Protein AF-A0AAW7RXQ8-F1 (afdb_monomer)

pLDDT: mean 74.64, std 11.33, range [45.19, 94.25]

Solvent-accessible surface area (backbone atoms only — not comparable to full-atom values): 3682 Å² total; per-residue (Å²): 142,64,71,71,68,62,51,49,59,54,51,50,52,53,52,50,53,54,49,52,51,50,55,56,50,49,53,63,71,65,49,72,95,57,79,83,64,76,52,101,82,48,78,75,93,64,68,91,80,62,81,76,84,78,127

Seco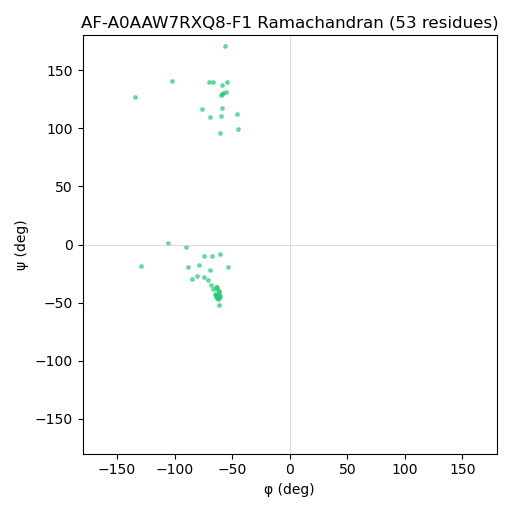ndary structure (DSSP, 8-state):
--HHHHHHHHHHHHHHHHHHHHHHHHHHHHS-SS-----TTSPPSS-TTS-----

Foldseek 3Di:
DPVVVVVVVVVVVVVVVVVVVVVVVVVVVPPDPDDPDQPPPRPDPDDPPDPDPPD

Structure (mmCIF, N/CA/C/O backbone):
data_AF-A0AAW7RXQ8-F1
#
_entry.id   AF-A0AAW7RXQ8-F1
#
loop_
_atom_site.group_PDB
_atom_site.id
_atom_site.type_symbol
_atom_site.label_atom_id
_atom_site.label_alt_id
_atom_site.label_comp_id
_atom_site.label_asym_id
_atom_site.label_entity_id
_atom_site.label_seq_id
_atom_site.pdbx_PDB_ins_code
_atom_site.Cartn_x
_atom_site.Cartn_y
_atom_site.Cartn_z
_atom_site.occupancy
_atom_site.B_iso_or_equiv
_atom_site.auth_seq_id
_atom_site.auth_comp_id
_atom_site.auth_asym_id
_atom_site.auth_atom_id
_atom_site.pdbx_PDB_model_num
ATOM 1 N N . MET A 1 1 ? -23.458 -7.788 42.289 1.00 45.19 1 MET A N 1
ATOM 2 C CA . MET A 1 1 ? -22.244 -7.902 41.442 1.00 45.19 1 MET A CA 1
ATOM 3 C C . MET A 1 1 ? -22.652 -7.869 39.967 1.00 45.19 1 MET A C 1
ATOM 5 O O . MET A 1 1 ? -22.964 -8.910 39.421 1.00 45.19 1 MET A O 1
ATOM 9 N N . SER A 1 2 ? -22.724 -6.688 39.337 1.00 55.19 2 SER A N 1
ATOM 10 C CA . SER A 1 2 ? -23.192 -6.539 37.934 1.00 55.19 2 SER A CA 1
ATOM 11 C C . SER A 1 2 ? -22.230 -5.718 37.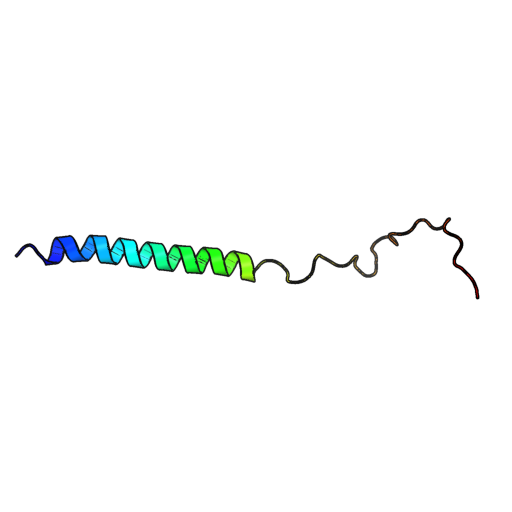046 1.00 55.19 2 SER A C 1
ATOM 13 O O . SER A 1 2 ? -22.200 -5.861 35.829 1.00 55.19 2 SER A O 1
ATOM 15 N N . MET A 1 3 ? -21.326 -4.931 37.647 1.00 55.53 3 MET A N 1
ATOM 16 C CA . MET A 1 3 ? -20.399 -4.053 36.908 1.00 55.53 3 MET A CA 1
ATOM 17 C C . MET A 1 3 ? -19.316 -4.794 36.101 1.00 55.53 3 MET A C 1
ATOM 19 O O . MET A 1 3 ? -18.787 -4.241 35.141 1.00 55.53 3 MET A O 1
ATOM 23 N N . ARG A 1 4 ? -18.987 -6.050 36.443 1.00 58.03 4 ARG A N 1
ATOM 24 C CA . ARG A 1 4 ? -17.941 -6.830 35.744 1.00 58.03 4 ARG A CA 1
ATOM 25 C C . ARG A 1 4 ? -18.387 -7.325 34.364 1.00 58.03 4 ARG A C 1
ATOM 27 O O . ARG A 1 4 ? -17.559 -7.502 33.476 1.00 58.03 4 ARG A O 1
ATOM 34 N N . THR A 1 5 ? -19.687 -7.534 34.173 1.00 53.16 5 THR A N 1
ATOM 35 C CA . THR A 1 5 ? -20.218 -8.094 32.924 1.00 53.16 5 THR A CA 1
ATOM 36 C C . THR A 1 5 ? -20.342 -7.030 31.841 1.00 53.16 5 THR A C 1
ATOM 38 O O . THR A 1 5 ? -20.216 -7.361 30.673 1.00 53.16 5 THR A O 1
ATOM 41 N N . ILE A 1 6 ? -20.512 -5.757 32.215 1.00 57.75 6 ILE A N 1
ATOM 42 C CA . ILE A 1 6 ? -20.617 -4.622 31.280 1.00 57.75 6 ILE A CA 1
ATOM 43 C C . ILE A 1 6 ? -19.228 -4.101 30.869 1.00 57.75 6 ILE A C 1
ATOM 45 O O . ILE A 1 6 ? -19.044 -3.662 29.735 1.00 57.75 6 ILE A O 1
ATOM 49 N N . SER A 1 7 ? -18.210 -4.223 31.731 1.00 60.59 7 SER A N 1
ATOM 50 C CA . SER A 1 7 ? -16.831 -3.836 31.388 1.00 60.59 7 SER A CA 1
ATOM 51 C C . SER A 1 7 ? -16.170 -4.785 30.378 1.00 60.59 7 SER A C 1
ATOM 53 O O . SER A 1 7 ? -15.359 -4.359 29.558 1.00 60.59 7 SER A O 1
ATOM 55 N N . SER A 1 8 ? -16.551 -6.063 30.392 1.00 69.62 8 SER A N 1
ATOM 56 C CA . SER A 1 8 ? -16.051 -7.093 29.473 1.00 69.62 8 SER A CA 1
ATOM 57 C C . SER A 1 8 ? -16.358 -6.828 27.981 1.00 69.62 8 SER A C 1
ATOM 59 O O . SER A 1 8 ? -15.417 -6.826 27.182 1.00 69.62 8 SER A O 1
ATOM 61 N N . PRO A 1 9 ? -17.608 -6.552 27.550 1.00 76.62 9 PRO A N 1
ATOM 62 C CA . PRO A 1 9 ? -17.926 -6.291 26.147 1.00 76.62 9 PRO A CA 1
ATOM 63 C C . PRO A 1 9 ? -17.328 -4.973 25.653 1.00 76.62 9 PRO A C 1
ATOM 65 O O . PRO A 1 9 ? -16.879 -4.911 24.511 1.00 76.62 9 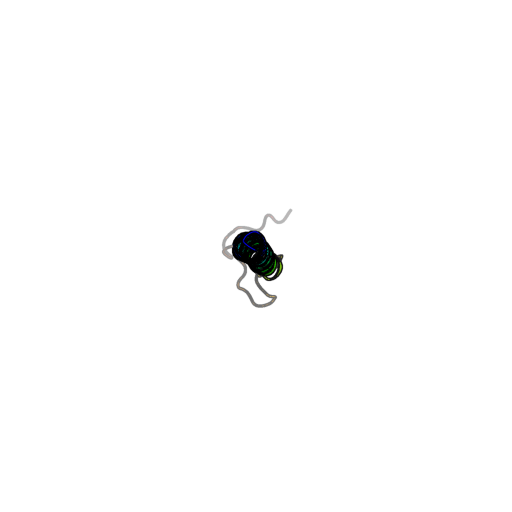PRO A O 1
ATOM 68 N N . LEU A 1 10 ? -17.256 -3.945 26.506 1.00 82.62 10 LEU A N 1
ATOM 69 C CA . LEU A 1 10 ? -16.583 -2.685 26.177 1.00 82.62 10 LEU A CA 1
ATOM 70 C C . LEU A 1 10 ? -15.093 -2.916 25.915 1.00 82.62 10 LEU A C 1
ATOM 72 O O . LEU A 1 10 ? -14.578 -2.501 24.880 1.00 82.62 10 LEU A O 1
ATOM 76 N N . ARG A 1 11 ? -14.418 -3.669 26.792 1.00 84.38 11 ARG A N 1
ATOM 77 C CA . ARG A 1 11 ? -13.003 -4.016 26.621 1.00 84.38 11 ARG A CA 1
ATOM 78 C C . ARG A 1 11 ? -12.755 -4.823 25.347 1.00 84.38 11 ARG A C 1
ATOM 80 O O . ARG A 1 11 ? -11.784 -4.560 24.646 1.00 84.38 11 ARG A O 1
ATOM 87 N N . ARG A 1 12 ? -13.643 -5.767 25.019 1.00 87.62 12 ARG A N 1
ATOM 88 C CA . ARG A 1 12 ? -13.560 -6.547 23.773 1.00 87.62 12 ARG A CA 1
ATOM 89 C C . ARG A 1 12 ? -13.744 -5.679 22.533 1.00 87.62 12 ARG A C 1
ATOM 91 O O . ARG A 1 12 ? -12.993 -5.847 21.582 1.00 87.62 12 ARG A O 1
ATOM 98 N N . ARG A 1 13 ? -14.699 -4.744 22.546 1.00 90.25 13 ARG A N 1
ATOM 99 C CA . ARG A 1 13 ? -14.921 -3.813 21.427 1.00 90.25 13 ARG A CA 1
ATOM 100 C C . ARG A 1 13 ? -13.720 -2.900 21.202 1.00 90.25 13 ARG A C 1
ATOM 102 O O . ARG A 1 13 ? -13.303 -2.740 20.063 1.00 90.25 13 ARG A O 1
ATOM 109 N N . VAL A 1 14 ? -13.141 -2.357 22.274 1.00 91.75 14 VAL A N 1
ATOM 110 C CA . VAL A 1 14 ? -11.929 -1.528 22.186 1.00 91.75 14 VAL A CA 1
ATOM 111 C C . VAL A 1 14 ? -10.753 -2.343 21.649 1.00 91.75 14 VAL A C 1
ATOM 113 O O . VAL A 1 14 ? -10.082 -1.898 20.725 1.00 91.75 14 VAL A O 1
ATOM 116 N N . LEU A 1 15 ? -10.535 -3.557 22.167 1.00 92.25 15 LEU A N 1
ATOM 117 C CA . LEU A 1 15 ? -9.463 -4.432 21.687 1.00 92.25 15 LEU A CA 1
ATOM 118 C C . LEU A 1 15 ? -9.635 -4.775 20.200 1.00 92.25 15 LEU A C 1
ATOM 120 O O . LEU A 1 15 ? -8.673 -4.701 19.444 1.00 92.25 15 LEU A O 1
ATOM 124 N N . ALA A 1 16 ? -10.859 -5.103 19.778 1.00 94.25 16 ALA A N 1
ATOM 125 C CA . ALA A 1 16 ? -11.170 -5.383 18.381 1.00 94.25 16 ALA A CA 1
ATOM 126 C C . ALA A 1 16 ? -10.912 -4.165 17.482 1.00 94.25 16 ALA A C 1
ATOM 128 O O . ALA A 1 16 ? -10.293 -4.311 16.437 1.00 94.25 16 ALA A O 1
ATOM 129 N N . ALA A 1 17 ? -11.314 -2.961 17.904 1.00 94.06 17 ALA A N 1
ATOM 130 C CA . ALA A 1 17 ? -11.065 -1.737 17.143 1.00 94.06 17 ALA A CA 1
ATOM 131 C C . ALA A 1 17 ? -9.563 -1.446 16.980 1.00 94.06 17 ALA A C 1
ATOM 133 O O . ALA A 1 17 ? -9.117 -1.113 15.883 1.00 94.06 17 ALA A O 1
ATOM 134 N N . VAL A 1 18 ? -8.776 -1.618 18.048 1.00 93.62 18 VAL A N 1
ATOM 135 C CA . VAL A 1 18 ? -7.314 -1.442 18.008 1.00 93.62 18 VAL A CA 1
ATOM 136 C C . VAL A 1 18 ? -6.660 -2.470 17.083 1.00 93.62 18 VAL A C 1
ATOM 138 O O . VAL A 1 18 ? -5.806 -2.104 16.278 1.00 93.62 18 VAL A O 1
ATOM 141 N N . LEU A 1 19 ? -7.080 -3.737 17.156 1.00 92.88 19 LEU A N 1
ATOM 142 C CA . LEU A 1 19 ? -6.586 -4.793 16.269 1.00 92.88 19 LEU A CA 1
ATOM 143 C C . LEU A 1 19 ? -6.901 -4.490 14.800 1.00 92.88 19 LEU A C 1
ATOM 145 O O . LEU A 1 19 ? -6.006 -4.583 13.965 1.00 92.88 19 LEU A O 1
ATOM 149 N N . SER A 1 20 ? -8.130 -4.071 14.488 1.00 91.19 20 SER A N 1
ATOM 150 C CA . SER A 1 20 ? -8.511 -3.696 13.122 1.00 91.19 20 SER A CA 1
ATOM 151 C C . SER A 1 20 ? -7.688 -2.522 12.589 1.00 91.19 20 SER A C 1
ATOM 153 O O . SER A 1 20 ? -7.274 -2.552 11.434 1.00 91.19 20 SER A O 1
ATOM 155 N N . LEU A 1 21 ? -7.416 -1.510 13.422 1.00 90.00 21 LEU A N 1
ATOM 156 C CA . LEU A 1 21 ? -6.592 -0.364 13.031 1.00 90.00 21 LEU A CA 1
ATOM 157 C C . LEU A 1 21 ? -5.147 -0.782 12.726 1.00 90.00 21 LEU A C 1
ATOM 159 O O . LEU A 1 21 ? -4.578 -0.337 11.734 1.00 90.00 21 LEU A O 1
ATOM 163 N N . MET A 1 22 ? -4.570 -1.652 13.559 1.00 87.88 22 MET A N 1
ATOM 164 C CA . MET A 1 22 ? -3.222 -2.183 13.341 1.00 87.88 22 MET A CA 1
ATOM 165 C C . MET A 1 22 ? -3.147 -3.022 12.062 1.00 87.88 22 MET A C 1
ATOM 167 O O . MET A 1 22 ? -2.241 -2.804 11.266 1.00 87.88 22 MET A O 1
ATOM 171 N N . LEU A 1 23 ? -4.113 -3.918 11.818 1.00 86.94 23 LEU A N 1
ATOM 172 C CA . LEU A 1 23 ? -4.149 -4.719 10.587 1.00 86.94 23 LEU A CA 1
ATOM 173 C C . LEU A 1 23 ? -4.269 -3.844 9.333 1.00 86.94 23 LEU A C 1
ATOM 175 O O . LEU A 1 23 ? -3.532 -4.059 8.375 1.00 86.94 23 LEU A O 1
ATOM 179 N N . ALA A 1 24 ? -5.158 -2.848 9.350 1.00 82.69 24 ALA A N 1
ATOM 180 C CA . ALA A 1 24 ? -5.312 -1.919 8.232 1.00 82.69 24 ALA A CA 1
ATOM 181 C C . ALA A 1 24 ? -4.034 -1.094 7.991 1.00 82.69 24 ALA A C 1
ATOM 183 O O . ALA A 1 24 ? -3.647 -0.868 6.849 1.00 82.69 24 ALA A O 1
ATOM 184 N N . GLY A 1 25 ? -3.344 -0.682 9.059 1.00 80.12 25 GLY A N 1
ATOM 185 C CA . GLY A 1 25 ? -2.050 -0.005 8.955 1.00 80.12 25 GLY A CA 1
ATOM 186 C C . GLY A 1 25 ? -0.939 -0.905 8.405 1.00 80.12 25 GLY A C 1
ATOM 187 O O . GLY A 1 25 ? -0.123 -0.447 7.610 1.00 80.12 25 GLY A O 1
ATOM 188 N N . CYS A 1 26 ? -0.913 -2.186 8.781 1.00 80.44 26 CYS A N 1
ATOM 189 C CA . CYS A 1 26 ? 0.063 -3.148 8.266 1.00 80.44 26 CYS A CA 1
ATOM 190 C C . CYS A 1 26 ? -0.083 -3.389 6.759 1.00 80.44 26 CYS A C 1
ATOM 192 O O . CYS A 1 26 ? 0.931 -3.529 6.079 1.00 80.44 26 CYS A O 1
ATOM 194 N N . ASP A 1 27 ? -1.310 -3.404 6.236 1.00 74.31 27 ASP A N 1
ATOM 195 C CA . ASP A 1 27 ? -1.571 -3.552 4.798 1.00 74.31 27 ASP A CA 1
ATOM 196 C C . ASP A 1 27 ? -0.984 -2.372 4.001 1.00 74.31 27 ASP A C 1
ATOM 198 O O . ASP A 1 27 ? -0.244 -2.559 3.036 1.00 74.31 27 ASP A O 1
ATOM 202 N N . VAL A 1 28 ? -1.180 -1.147 4.503 1.00 69.75 28 VAL A N 1
ATOM 203 C CA . VAL A 1 28 ? -0.606 0.079 3.920 1.00 69.75 28 VAL A CA 1
ATOM 204 C C . VAL A 1 28 ? 0.926 0.084 3.964 1.00 69.75 28 VAL A C 1
ATOM 206 O O . VAL A 1 28 ? 1.559 0.564 3.029 1.00 69.75 28 VAL A O 1
ATOM 209 N N . LEU A 1 29 ? 1.535 -0.456 5.024 1.00 69.56 29 LEU A N 1
ATOM 210 C CA . LEU A 1 29 ? 2.997 -0.549 5.152 1.00 69.56 29 LEU A CA 1
ATOM 211 C C . LEU A 1 29 ? 3.614 -1.700 4.345 1.00 69.56 29 LEU A C 1
ATOM 213 O O . LEU A 1 29 ? 4.824 -1.705 4.128 1.00 69.56 29 LEU A O 1
ATOM 217 N N . THR A 1 30 ? 2.805 -2.678 3.935 1.00 69.31 30 THR A N 1
ATOM 218 C CA . THR A 1 30 ? 3.247 -3.807 3.102 1.00 69.31 30 THR A CA 1
ATOM 219 C C . THR A 1 30 ? 3.152 -3.477 1.614 1.00 69.31 30 THR A C 1
ATOM 221 O O . THR A 1 30 ? 3.826 -4.109 0.799 1.00 69.31 30 THR A O 1
ATOM 224 N N . ALA A 1 31 ? 2.356 -2.470 1.245 1.00 71.75 31 ALA A N 1
ATOM 225 C CA . ALA A 1 31 ? 2.333 -1.971 -0.117 1.00 71.75 31 ALA A CA 1
ATOM 226 C C . ALA A 1 31 ? 3.743 -1.484 -0.511 1.00 71.75 31 ALA A C 1
ATOM 228 O O . ALA A 1 31 ? 4.363 -0.726 0.245 1.00 71.75 31 ALA A O 1
ATOM 229 N N . PRO A 1 32 ? 4.282 -1.919 -1.665 1.00 71.56 32 PRO A N 1
ATOM 230 C CA . PRO A 1 32 ? 5.609 -1.508 -2.088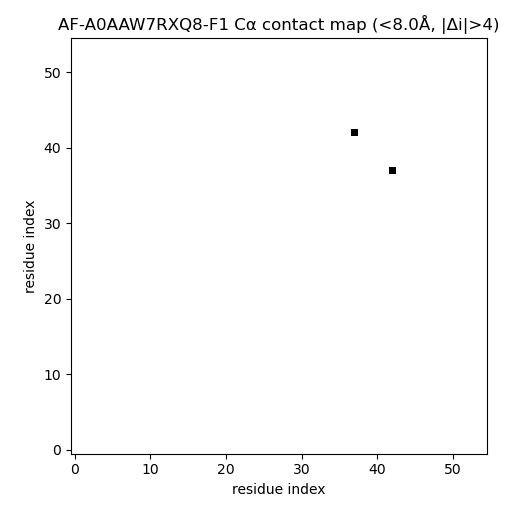 1.00 71.56 32 PRO A CA 1
ATOM 231 C C . PRO A 1 32 ? 5.658 0.028 -2.201 1.00 71.56 32 PRO A C 1
ATOM 233 O O . PRO A 1 32 ? 4.780 0.624 -2.828 1.00 71.56 32 PRO A O 1
ATOM 236 N N . PRO A 1 33 ? 6.668 0.693 -1.603 1.00 71.81 33 PRO A N 1
ATOM 237 C CA . PRO A 1 33 ? 6.739 2.157 -1.531 1.00 71.81 33 PRO A CA 1
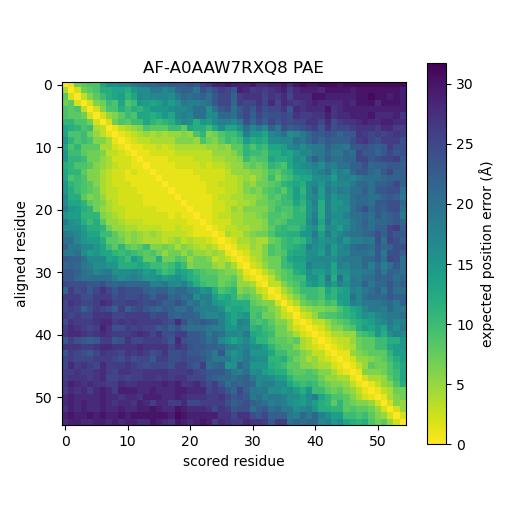ATOM 238 C C . PRO A 1 33 ? 6.964 2.823 -2.895 1.00 71.81 33 PRO A C 1
ATOM 240 O O . PRO A 1 33 ? 6.885 4.044 -3.014 1.00 71.81 33 PRO A O 1
ATOM 243 N N . VAL A 1 34 ? 7.275 2.029 -3.918 1.00 68.00 34 VAL A N 1
ATOM 244 C CA . VAL A 1 34 ? 7.590 2.466 -5.271 1.00 68.00 34 VAL A CA 1
ATOM 245 C C . VAL A 1 34 ? 6.806 1.563 -6.224 1.00 68.00 34 VAL A C 1
ATOM 247 O O . VAL A 1 34 ? 6.911 0.343 -6.084 1.00 68.00 34 VAL A O 1
ATOM 250 N N . PRO A 1 35 ? 6.012 2.112 -7.165 1.00 69.75 35 PRO A N 1
ATOM 251 C CA . PRO A 1 35 ? 5.469 1.306 -8.254 1.00 69.75 35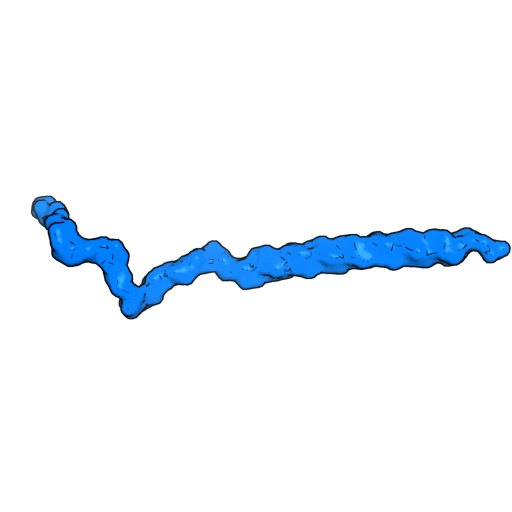 PRO A CA 1
ATOM 252 C C . PRO A 1 35 ? 6.642 0.630 -8.957 1.00 69.75 35 PRO A C 1
ATOM 254 O O . PRO A 1 35 ? 7.622 1.322 -9.228 1.00 69.75 35 PRO A O 1
ATOM 257 N N . ASP A 1 36 ? 6.558 -0.683 -9.200 1.00 72.88 36 ASP A N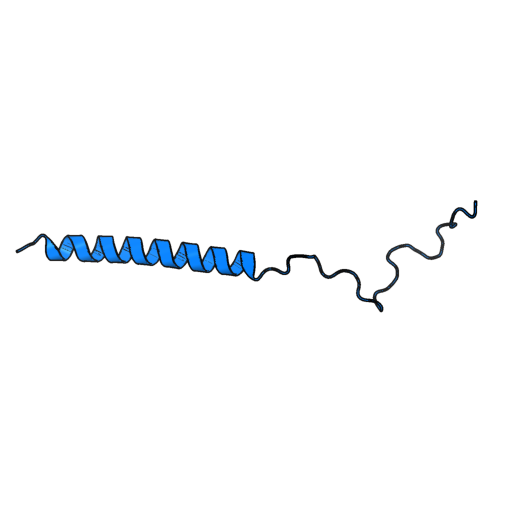 1
ATOM 258 C CA . ASP A 1 36 ? 7.620 -1.475 -9.826 1.00 72.88 36 ASP A CA 1
ATOM 259 C C . ASP A 1 36 ? 8.175 -0.717 -11.034 1.00 72.88 36 ASP A C 1
ATOM 261 O O . ASP A 1 36 ? 7.549 -0.655 -12.097 1.00 72.88 36 ASP A O 1
ATOM 265 N N . TRP A 1 37 ? 9.321 -0.051 -10.847 1.00 67.88 37 TRP A N 1
ATOM 266 C CA . TRP A 1 37 ? 9.967 0.647 -11.943 1.00 67.88 37 TRP A CA 1
ATOM 267 C C . TRP A 1 37 ? 10.239 -0.417 -13.000 1.00 67.88 37 TRP A C 1
ATOM 269 O O . TRP A 1 37 ? 10.644 -1.523 -12.619 1.00 67.88 37 TRP A O 1
ATOM 279 N N . PRO A 1 38 ? 10.005 -0.133 -14.295 1.00 71.81 38 PRO A N 1
ATOM 280 C CA . PRO A 1 38 ? 10.350 -1.061 -15.355 1.00 71.81 38 PRO A CA 1
ATOM 281 C C . PRO A 1 38 ? 11.763 -1.574 -15.084 1.00 71.81 38 PRO A C 1
ATOM 283 O O . PRO A 1 38 ? 12.720 -0.798 -15.054 1.00 71.81 38 PRO A O 1
ATOM 286 N N . GLY A 1 39 ? 11.872 -2.868 -14.761 1.00 71.31 39 GLY A N 1
ATOM 287 C CA . GLY A 1 39 ? 13.151 -3.469 -14.410 1.00 71.31 39 GLY A CA 1
ATOM 288 C C . GLY A 1 39 ? 14.159 -3.254 -15.543 1.00 71.31 39 GLY A C 1
ATOM 289 O O . GLY A 1 39 ? 13.775 -2.866 -16.644 1.00 71.31 39 GLY A O 1
ATOM 290 N N . PRO A 1 40 ? 15.447 -3.561 -15.350 1.00 72.56 40 PRO A N 1
ATOM 291 C CA . PRO A 1 40 ? 16.477 -3.341 -16.374 1.00 72.56 40 PRO A CA 1
ATOM 292 C C . PRO A 1 40 ? 16.169 -3.964 -17.751 1.00 72.56 40 PRO A C 1
ATOM 294 O O . PRO A 1 40 ? 16.767 -3.584 -18.751 1.00 72.56 40 PRO A O 1
ATOM 297 N N . HIS A 1 41 ? 15.250 -4.934 -17.794 1.00 70.94 41 HIS A N 1
ATOM 298 C CA . HIS A 1 41 ? 14.808 -5.654 -18.989 1.00 70.94 41 HIS A CA 1
ATOM 299 C C . HIS A 1 41 ? 13.416 -5.252 -19.490 1.00 70.94 41 HIS A C 1
ATOM 301 O O . HIS A 1 41 ? 12.911 -5.853 -20.437 1.00 70.94 41 HIS A O 1
ATOM 307 N N . ALA A 1 42 ? 12.757 -4.296 -18.842 1.00 75.50 42 ALA A N 1
ATOM 308 C CA . ALA A 1 42 ? 11.461 -3.831 -19.289 1.00 75.50 42 ALA A CA 1
ATOM 309 C C . ALA A 1 42 ? 11.616 -3.033 -20.596 1.00 75.50 42 ALA A C 1
ATOM 311 O O . ALA A 1 42 ? 12.572 -2.263 -20.734 1.00 75.50 42 ALA A O 1
ATOM 312 N N . PRO A 1 43 ? 10.693 -3.211 -21.557 1.00 74.81 43 PRO A N 1
ATOM 313 C CA . PRO A 1 43 ? 10.713 -2.462 -22.803 1.00 74.81 43 PRO A CA 1
ATOM 314 C C . PRO A 1 43 ? 10.735 -0.957 -22.537 1.00 74.81 43 PRO A C 1
ATOM 316 O O . PRO A 1 43 ? 10.040 -0.466 -21.643 1.00 74.81 43 PRO A O 1
ATOM 319 N N . TYR A 1 44 ? 11.526 -0.229 -23.325 1.00 74.19 44 TYR A N 1
ATOM 320 C CA . TYR A 1 44 ? 11.577 1.223 -23.238 1.00 74.19 44 TYR A CA 1
ATOM 321 C C . TYR A 1 44 ? 10.172 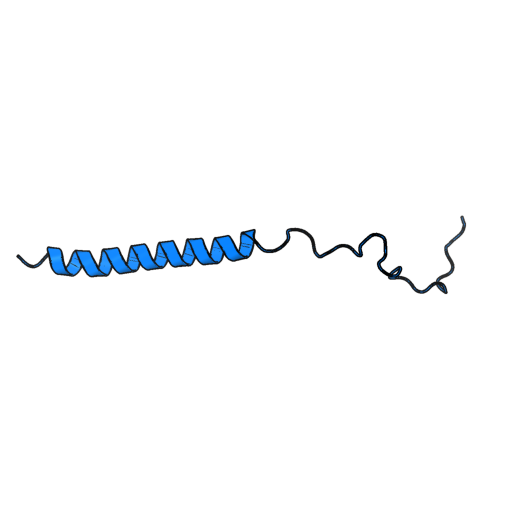1.794 -23.510 1.00 74.19 44 TYR A C 1
ATOM 323 O O . TYR A 1 44 ? 9.538 1.409 -24.493 1.00 74.19 44 TYR A O 1
ATOM 331 N N . PRO A 1 45 ? 9.642 2.672 -22.640 1.00 74.31 45 PRO A N 1
ATOM 332 C CA . PRO A 1 45 ? 8.238 3.081 -22.698 1.00 74.31 45 PRO A CA 1
ATOM 333 C C . PRO A 1 45 ? 7.924 4.054 -23.840 1.00 74.31 45 PRO A C 1
ATOM 335 O O . PRO A 1 45 ? 6.754 4.339 -24.091 1.00 74.31 45 PRO A O 1
ATOM 338 N N . PHE A 1 46 ? 8.941 4.578 -24.525 1.00 75.75 46 PHE A N 1
ATOM 339 C CA . PHE A 1 46 ? 8.755 5.465 -25.665 1.00 75.75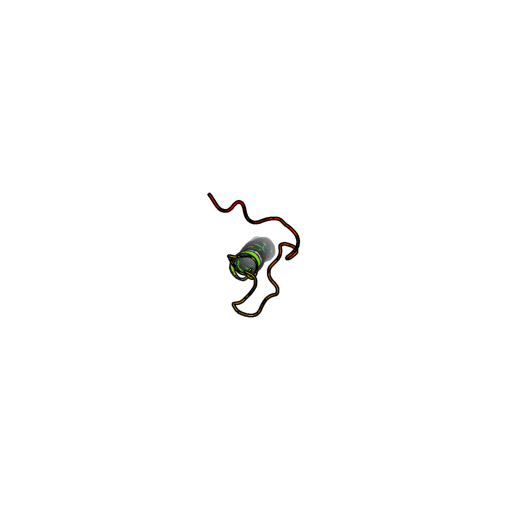 46 PHE A CA 1
ATOM 340 C C . PHE A 1 46 ? 8.984 4.700 -26.967 1.00 75.75 46 PHE A C 1
ATOM 342 O O . PHE A 1 46 ? 9.899 3.882 -27.035 1.00 75.75 46 PHE A O 1
ATOM 349 N N . PRO A 1 47 ? 8.179 4.961 -28.006 1.00 74.94 47 PRO A N 1
ATOM 350 C CA . PRO A 1 47 ? 8.388 4.328 -29.291 1.00 74.94 47 PRO A CA 1
ATOM 351 C C . PRO A 1 47 ? 9.707 4.808 -29.909 1.00 74.94 47 PRO A C 1
ATOM 353 O O . PRO A 1 47 ? 10.028 5.997 -29.873 1.00 74.94 47 PRO A O 1
ATOM 356 N N . ASP A 1 48 ? 10.434 3.880 -30.534 1.00 74.12 48 ASP A N 1
ATOM 357 C CA . ASP A 1 48 ? 11.736 4.128 -31.182 1.00 74.12 48 ASP A CA 1
ATOM 358 C C . ASP A 1 48 ? 11.667 5.159 -32.326 1.00 74.12 48 ASP A C 1
ATOM 360 O O . ASP A 1 48 ? 12.680 5.557 -32.896 1.00 74.12 48 ASP A O 1
ATOM 364 N N . ASN A 1 49 ? 10.456 5.575 -32.703 1.00 71.69 49 ASN A N 1
ATOM 365 C CA . ASN A 1 49 ? 10.194 6.520 -33.779 1.00 71.69 49 ASN A CA 1
ATOM 366 C C . ASN A 1 49 ? 10.150 7.986 -33.324 1.00 71.69 49 ASN A C 1
ATOM 368 O O . ASN A 1 49 ? 9.954 8.859 -34.172 1.00 71.69 49 ASN A O 1
ATOM 372 N N . ILE A 1 50 ? 10.295 8.275 -32.025 1.00 71.12 50 ILE A N 1
ATOM 373 C CA . ILE A 1 50 ? 10.389 9.660 -31.568 1.00 71.12 50 ILE A CA 1
ATOM 374 C C . ILE A 1 50 ? 11.797 10.150 -31.898 1.00 71.12 50 ILE A C 1
ATOM 376 O O . ILE A 1 50 ? 12.759 9.612 -31.350 1.00 71.12 50 ILE A O 1
ATOM 380 N N . PRO A 1 51 ? 11.953 11.161 -32.773 1.00 74.38 51 PRO A N 1
ATOM 381 C CA . PRO A 1 51 ? 13.265 11.705 -33.067 1.00 74.38 51 PRO A CA 1
ATOM 382 C C . PRO A 1 51 ? 13.862 12.237 -31.766 1.00 74.38 51 PRO A C 1
ATOM 384 O O . PRO A 1 51 ? 13.389 13.230 -31.206 1.00 74.38 51 PRO A O 1
ATOM 387 N N . HIS A 1 52 ? 14.894 11.557 -31.271 1.00 68.94 52 HIS A N 1
ATOM 388 C CA . HIS A 1 52 ? 15.724 12.091 -30.209 1.00 68.94 52 HIS A CA 1
ATOM 389 C C . HIS A 1 52 ? 16.292 13.403 -30.745 1.00 68.94 52 HIS A C 1
ATOM 391 O O . HIS A 1 52 ? 16.960 13.412 -31.778 1.00 68.94 52 HIS A O 1
ATOM 397 N N . ARG A 1 53 ? 15.965 14.526 -30.098 1.00 72.00 53 ARG A N 1
ATOM 398 C CA . ARG A 1 53 ? 16.621 15.801 -30.393 1.00 72.00 53 ARG A CA 1
ATOM 399 C C . ARG A 1 53 ? 18.107 15.608 -30.089 1.00 72.00 53 ARG A C 1
ATOM 401 O O . ARG A 1 53 ? 18.508 15.692 -28.936 1.00 72.00 53 ARG A O 1
ATOM 408 N N . THR A 1 54 ? 18.896 15.294 -31.108 1.00 64.06 54 THR A N 1
ATOM 409 C CA . THR A 1 54 ? 20.334 15.540 -31.099 1.00 64.06 54 THR A CA 1
ATOM 410 C C . THR A 1 54 ? 20.502 17.047 -31.170 1.00 64.06 54 THR A C 1
ATOM 412 O O . THR A 1 54 ? 20.110 17.672 -32.157 1.00 64.06 54 THR A O 1
ATOM 415 N N . GLU A 1 55 ? 20.950 17.602 -30.052 1.00 61.50 55 GLU A N 1
ATOM 416 C CA . GLU A 1 55 ? 21.522 18.943 -29.930 1.00 61.50 55 GLU A CA 1
ATOM 417 C C . GLU A 1 55 ? 22.649 19.199 -30.942 1.00 61.50 55 GLU A C 1
ATOM 419 O O . GLU A 1 55 ? 23.378 18.239 -31.289 1.00 61.50 55 GLU A O 1
#

Mean predicted aligned error: 15.09 Å

Radius of gyration: 26.7 Å; Cα contacts (8 Å, |Δi|>4): 1; chains: 1; bounding box: 45×27×75 Å

Sequence (55 aa):
MSMRTISSPLRRRVLAAVLSLMLAGCDVLTAPPVPDWPGPHAPYPFPDNIPHRTE